Protein AF-K0NK06-F1 (afdb_monomer_lite)

Secondary structure (DSSP, 8-state):
-----PPEEEEEESSHHHHHHT--EEEEEEE-SSTTPPPPPEESS---S--TT--EEEEEESTTS-TT-EEEE--------TT-GGG--HHHHHHHHHHHHHHHHSEEEEEEEEESS--TT--TT-EEEEEETTTTEEEEEEEEEEEEEEETTEEEEEEEEEEEE-----

Structure (mmCIF, N/CA/C/O backbone):
data_AF-K0NK06-F1
#
_entry.id   AF-K0NK06-F1
#
loop_
_atom_site.group_PDB
_atom_site.id
_atom_site.type_symbol
_atom_site.label_atom_id
_atom_site.label_alt_id
_atom_site.label_comp_id
_atom_site.label_asym_id
_atom_site.label_entity_id
_atom_site.label_seq_id
_atom_site.pdbx_PDB_ins_code
_atom_site.Cartn_x
_atom_site.Cartn_y
_atom_site.Cartn_z
_atom_site.occupancy
_atom_site.B_iso_or_equiv
_atom_site.auth_seq_id
_atom_site.auth_comp_id
_atom_site.auth_asym_id
_atom_site.auth_atom_id
_atom_site.pdbx_PDB_model_num
ATOM 1 N N . MET A 1 1 ? -20.241 -22.917 29.436 1.00 45.72 1 MET A N 1
ATOM 2 C CA . MET A 1 1 ? -19.675 -21.595 29.766 1.00 45.72 1 MET A CA 1
ATOM 3 C C . MET A 1 1 ? -19.717 -20.808 28.474 1.00 45.72 1 MET A C 1
ATOM 5 O O . MET A 1 1 ? -19.130 -21.275 27.510 1.00 45.72 1 MET A O 1
ATOM 9 N N . ALA A 1 2 ? -20.546 -19.766 28.404 1.00 42.03 2 ALA A N 1
ATOM 10 C CA . ALA A 1 2 ? -20.609 -18.906 27.228 1.00 42.03 2 ALA A CA 1
ATOM 11 C C . ALA A 1 2 ? -19.392 -17.984 27.285 1.00 42.03 2 ALA A C 1
ATOM 13 O O . ALA A 1 2 ? -19.197 -17.313 28.297 1.00 42.03 2 ALA A O 1
ATOM 14 N N . ASP A 1 3 ? -18.553 -18.044 26.258 1.00 47.66 3 ASP A N 1
ATOM 15 C CA . ASP A 1 3 ? -17.490 -17.073 26.052 1.00 47.66 3 ASP A CA 1
ATOM 16 C C . ASP A 1 3 ? -18.154 -15.705 25.864 1.00 47.66 3 ASP A C 1
ATOM 18 O O . ASP A 1 3 ? -18.978 -15.529 24.967 1.00 47.66 3 ASP A O 1
ATOM 22 N N . SER A 1 4 ? -17.903 -14.794 26.799 1.00 46.59 4 SER A N 1
ATOM 23 C CA . SER A 1 4 ? -18.439 -13.435 26.790 1.00 46.59 4 SER A CA 1
ATOM 24 C C . SER A 1 4 ? -17.415 -12.434 26.265 1.00 46.59 4 SER A C 1
ATOM 26 O O . SER A 1 4 ? -17.560 -11.248 26.553 1.00 46.59 4 SER A O 1
ATOM 28 N N . GLY A 1 5 ? -16.366 -12.891 25.567 1.00 54.84 5 GLY A N 1
ATOM 29 C CA . GLY A 1 5 ? -15.418 -12.004 24.905 1.00 54.84 5 GLY A CA 1
ATOM 30 C C . GLY A 1 5 ? -16.171 -11.068 23.969 1.00 54.84 5 GLY A C 1
ATOM 31 O O . GLY A 1 5 ? -16.813 -11.516 23.020 1.00 54.84 5 GLY A O 1
ATOM 32 N N . SER A 1 6 ? -16.163 -9.775 24.286 1.00 60.47 6 SER A N 1
ATOM 33 C CA . SER A 1 6 ? -16.878 -8.783 23.492 1.00 60.47 6 SER A CA 1
ATOM 34 C C . SER A 1 6 ? -16.251 -8.648 22.099 1.00 60.47 6 SER A C 1
ATOM 36 O O . SER A 1 6 ? -15.028 -8.671 21.943 1.00 60.47 6 SER A O 1
ATOM 38 N N . ASP A 1 7 ? -17.109 -8.554 21.078 1.00 72.00 7 ASP A N 1
ATOM 39 C CA . ASP A 1 7 ? -16.699 -8.456 19.676 1.00 72.00 7 ASP A CA 1
ATOM 40 C C . ASP A 1 7 ? -15.735 -7.278 19.459 1.00 72.00 7 ASP A C 1
ATOM 42 O O . ASP A 1 7 ? -15.914 -6.188 20.015 1.00 72.00 7 ASP A O 1
ATOM 46 N N . ILE A 1 8 ? -14.727 -7.473 18.605 1.00 79.75 8 ILE A N 1
ATOM 47 C CA . ILE A 1 8 ? -13.881 -6.368 18.150 1.00 79.75 8 ILE A CA 1
ATOM 48 C C . ILE A 1 8 ? -14.726 -5.518 17.212 1.00 79.75 8 ILE A C 1
ATOM 50 O O . ILE A 1 8 ? -15.290 -6.024 16.242 1.00 79.75 8 ILE A O 1
ATOM 54 N N . SER A 1 9 ? -14.780 -4.219 17.476 1.00 84.62 9 SER A N 1
ATOM 55 C CA . SER A 1 9 ? -15.410 -3.237 16.600 1.00 84.62 9 SER A CA 1
ATOM 56 C C . SER A 1 9 ? -14.344 -2.416 15.890 1.00 84.62 9 SER A C 1
ATOM 58 O O . SER A 1 9 ? -13.318 -2.053 16.463 1.00 84.62 9 SER A O 1
ATOM 60 N N . VAL A 1 10 ? -14.572 -2.132 14.617 1.00 85.25 10 VAL A N 1
ATOM 61 C CA . VAL A 1 10 ? -13.688 -1.314 13.793 1.00 85.25 10 VAL A CA 1
ATOM 62 C C . VAL A 1 10 ? -14.522 -0.206 13.184 1.00 85.25 10 VAL A C 1
ATOM 64 O O . VAL A 1 10 ? -15.566 -0.471 12.588 1.00 85.25 10 VAL A O 1
ATOM 67 N N . THR A 1 11 ? -14.065 1.032 13.333 1.00 86.81 11 THR A N 1
ATOM 68 C CA . THR A 1 11 ? -14.725 2.217 12.777 1.00 86.81 11 THR A CA 1
ATOM 69 C C . THR A 1 11 ? -13.724 3.038 11.979 1.00 86.81 11 THR A C 1
ATOM 71 O O . THR A 1 11 ? -12.585 3.232 12.401 1.00 86.81 11 THR A O 1
ATOM 74 N N . VAL A 1 12 ? -14.146 3.519 10.815 1.00 86.88 12 VAL A N 1
ATOM 75 C CA . VAL A 1 12 ? -13.391 4.460 9.987 1.00 86.88 12 VAL A CA 1
ATOM 76 C C . VAL A 1 12 ? -13.969 5.852 10.187 1.00 86.88 12 VAL A C 1
ATOM 78 O O . VAL A 1 12 ? -15.185 6.039 10.148 1.00 86.88 12 VAL A O 1
ATOM 81 N N . HIS A 1 13 ? -13.080 6.816 10.378 1.00 86.94 13 HIS A N 1
ATOM 82 C CA . HIS A 1 13 ? -13.353 8.226 10.607 1.00 86.94 13 HIS A CA 1
ATOM 83 C C . HIS A 1 13 ? -12.736 9.072 9.490 1.00 86.94 13 HIS A C 1
ATOM 85 O O . HIS A 1 13 ? -11.791 8.652 8.819 1.00 86.94 13 HIS A O 1
ATOM 91 N N . ASP A 1 14 ? -13.265 10.274 9.305 1.00 83.44 14 ASP A N 1
ATOM 92 C CA . ASP A 1 14 ? -12.831 11.248 8.296 1.00 83.44 14 ASP A CA 1
ATOM 93 C C . ASP A 1 14 ? -11.560 12.035 8.675 1.00 83.44 14 ASP A C 1
ATOM 95 O O . ASP A 1 14 ? -10.982 12.716 7.830 1.00 83.44 14 ASP A O 1
ATOM 99 N N . SER A 1 15 ? -11.137 11.964 9.940 1.00 83.44 15 SER A N 1
ATOM 100 C CA . SER A 1 15 ? -9.987 12.687 10.485 1.00 83.44 15 SER A CA 1
ATOM 101 C C . SER A 1 15 ? -9.468 12.043 11.775 1.00 83.44 15 SER A C 1
ATOM 103 O O . SER A 1 15 ? -10.178 11.296 12.453 1.00 83.44 15 SER A O 1
ATOM 105 N N . GLU A 1 16 ? -8.231 12.372 12.158 1.00 82.69 16 GLU A N 1
ATOM 106 C CA . GLU A 1 16 ? -7.623 11.868 13.395 1.00 82.69 16 GLU A CA 1
ATOM 107 C C . GLU A 1 16 ? -8.401 12.337 14.630 1.00 82.69 16 GLU A C 1
ATOM 109 O O . GLU A 1 16 ? -8.678 11.558 15.540 1.00 82.69 16 GLU A O 1
ATOM 114 N N . SER A 1 17 ? -8.817 13.606 14.643 1.00 87.12 17 SER A N 1
ATOM 115 C CA . SER A 1 17 ? -9.585 14.182 15.750 1.00 87.12 17 SER A CA 1
ATOM 116 C C . SER A 1 17 ? -10.957 13.513 15.905 1.00 87.12 17 SER A C 1
ATOM 118 O O . SER A 1 17 ? -11.402 13.248 17.027 1.00 87.12 17 SER A O 1
ATOM 120 N N . ALA A 1 18 ? -11.609 13.167 14.791 1.00 86.75 18 ALA A N 1
ATOM 121 C CA . ALA A 1 18 ? -12.851 12.400 14.793 1.00 86.75 18 ALA A CA 1
ATOM 122 C C . ALA A 1 18 ? -12.640 10.983 15.356 1.00 86.75 18 ALA A C 1
ATOM 124 O O . ALA A 1 18 ? -13.415 10.541 16.206 1.00 86.75 18 ALA A O 1
ATOM 125 N N . ALA A 1 19 ? -11.543 10.312 14.991 1.00 85.06 19 ALA A N 1
ATOM 126 C CA . ALA A 1 19 ? -11.179 9.013 15.559 1.00 85.06 19 ALA A CA 1
ATOM 127 C C . ALA A 1 19 ? -10.880 9.086 17.070 1.00 85.06 19 ALA A C 1
ATOM 129 O O . ALA A 1 19 ? -11.387 8.274 17.853 1.00 85.06 19 ALA A O 1
ATOM 130 N N . GLN A 1 20 ? -10.118 10.087 17.516 1.00 86.69 20 GLN A N 1
ATOM 131 C CA . GLN A 1 20 ? -9.813 10.293 18.938 1.00 86.69 20 GLN A CA 1
ATOM 132 C C . GLN A 1 20 ? -11.087 10.537 19.758 1.00 86.69 20 GLN A C 1
ATOM 134 O O . GLN A 1 20 ? -11.260 9.939 20.819 1.00 86.69 20 GLN A O 1
ATOM 139 N N . SER A 1 21 ? -12.003 11.359 19.241 1.00 88.38 21 SER A N 1
ATOM 140 C CA . SER A 1 21 ? -13.268 11.702 19.908 1.00 88.38 21 SER A CA 1
ATOM 141 C C . SER A 1 21 ? -14.386 10.666 19.732 1.00 88.38 21 SER A C 1
ATOM 143 O O . SER A 1 21 ? -15.403 10.761 20.415 1.00 88.38 21 SER A O 1
ATOM 145 N N . GLY A 1 22 ? -14.224 9.685 18.838 1.00 84.19 22 GLY A N 1
ATOM 146 C CA . GLY A 1 22 ? -15.267 8.704 18.519 1.00 84.19 22 GLY A CA 1
ATOM 147 C C . GLY A 1 22 ? -16.467 9.302 17.774 1.00 84.19 22 GLY A C 1
ATOM 148 O O . GLY A 1 22 ? -17.578 8.791 17.885 1.00 84.19 22 GLY A O 1
ATOM 149 N N . THR A 1 23 ? -16.266 10.392 17.033 1.00 86.00 23 THR A N 1
ATOM 150 C CA . THR A 1 23 ? -17.312 11.073 16.251 1.00 86.00 23 THR A CA 1
ATOM 151 C C . THR A 1 23 ? -17.038 10.942 14.750 1.00 86.00 23 THR A C 1
ATOM 153 O O . THR A 1 23 ? -15.986 10.448 14.362 1.00 86.00 23 THR A O 1
ATOM 156 N N . GLY A 1 24 ? -17.988 11.304 13.878 1.00 78.69 24 GLY A N 1
ATOM 157 C CA . GLY A 1 24 ? -17.735 11.330 12.424 1.00 78.69 24 GLY A CA 1
ATOM 158 C C . GLY A 1 24 ? -17.418 9.965 11.791 1.00 78.69 24 GLY A C 1
ATOM 159 O O . GLY A 1 24 ? -16.641 9.887 10.844 1.00 78.69 24 GLY A O 1
ATOM 160 N N . GLY A 1 25 ? -17.974 8.875 12.331 1.00 84.62 25 GLY A N 1
ATOM 161 C CA . GLY A 1 25 ? -17.801 7.535 11.769 1.00 84.62 25 GLY A CA 1
ATOM 162 C C . GLY A 1 25 ? -18.493 7.403 10.411 1.00 84.62 25 GLY A C 1
ATOM 163 O O . GLY A 1 25 ? -19.699 7.630 10.301 1.00 84.62 25 GLY A O 1
ATOM 164 N N . ILE A 1 26 ? -17.737 7.019 9.386 1.00 82.12 26 ILE A N 1
ATOM 165 C CA . ILE A 1 26 ? -18.230 6.893 8.005 1.00 82.12 26 ILE A CA 1
ATOM 166 C C . ILE A 1 26 ? -18.507 5.444 7.601 1.00 82.12 26 ILE A C 1
ATOM 168 O O . ILE A 1 26 ? -19.338 5.192 6.728 1.00 82.12 26 ILE A O 1
ATOM 172 N N . ALA A 1 27 ? -17.835 4.491 8.246 1.00 85.69 27 ALA A N 1
ATOM 173 C CA . ALA A 1 27 ? -18.070 3.063 8.091 1.00 85.69 27 ALA A CA 1
ATOM 174 C C . ALA A 1 27 ? -17.693 2.332 9.375 1.00 85.69 27 ALA A C 1
ATOM 176 O O . ALA A 1 27 ? -16.742 2.721 10.054 1.00 85.69 27 ALA A O 1
ATOM 177 N N . SER A 1 28 ? -18.414 1.266 9.696 1.00 87.00 28 SER A N 1
ATOM 178 C CA . SER A 1 28 ? -18.092 0.421 10.842 1.00 87.00 28 SER A CA 1
ATOM 179 C C . SER A 1 28 ? -18.403 -1.043 10.571 1.00 87.00 28 SER A C 1
ATOM 181 O O . SER A 1 28 ? -19.165 -1.390 9.667 1.00 87.00 28 SER A O 1
ATOM 183 N N . GLY A 1 29 ? -17.772 -1.915 11.341 1.00 86.12 29 GLY A N 1
ATOM 184 C CA . GLY A 1 29 ? -17.997 -3.351 11.311 1.00 86.12 29 GLY A CA 1
ATOM 185 C C . GLY A 1 29 ? -17.519 -3.981 12.607 1.00 86.12 29 GLY A C 1
ATOM 186 O O . GLY A 1 29 ? -16.796 -3.358 13.387 1.00 86.12 29 GLY A O 1
ATOM 187 N N . SER A 1 30 ? -17.926 -5.218 12.841 1.00 85.25 30 SER A N 1
ATOM 188 C CA . SER A 1 30 ? -17.437 -6.010 13.960 1.00 85.25 30 SER A CA 1
ATOM 189 C C . SER A 1 30 ? -17.009 -7.391 13.493 1.00 85.25 30 SER A C 1
ATOM 191 O O . SER A 1 30 ? -17.452 -7.879 12.451 1.00 85.25 30 SER A O 1
ATOM 193 N N . ALA A 1 31 ? -16.121 -8.013 14.258 1.00 80.12 31 ALA A N 1
ATOM 194 C CA . ALA A 1 31 ? -15.778 -9.413 14.096 1.00 80.12 31 ALA A CA 1
ATOM 195 C C . ALA A 1 31 ? -15.715 -10.108 15.451 1.00 80.12 31 ALA A C 1
ATOM 197 O O . ALA A 1 31 ? -15.356 -9.509 16.468 1.00 80.12 31 ALA A O 1
ATOM 198 N N . ALA A 1 32 ? -16.026 -11.401 15.416 1.00 72.44 32 ALA A N 1
ATOM 199 C CA . ALA A 1 32 ? -15.846 -12.283 16.550 1.00 72.44 32 ALA A CA 1
ATOM 200 C C . ALA A 1 32 ? -14.359 -12.402 16.922 1.00 72.44 32 ALA A C 1
ATOM 202 O O . ALA A 1 32 ? -13.461 -12.253 16.081 1.00 72.44 32 ALA A O 1
ATOM 203 N N . TYR A 1 33 ? -14.123 -12.717 18.191 1.00 68.19 33 TYR A N 1
ATOM 204 C CA . TYR A 1 33 ? -12.798 -12.938 18.757 1.00 68.19 33 TYR A CA 1
ATOM 205 C C . TYR A 1 33 ? -12.016 -14.030 17.996 1.00 68.19 33 TYR A C 1
ATOM 207 O O . TYR A 1 33 ? -12.556 -15.094 17.691 1.00 68.19 33 TYR A O 1
ATOM 215 N N . GLY A 1 34 ? -10.733 -13.786 17.702 1.00 64.00 34 GLY A N 1
ATOM 216 C CA . GLY A 1 34 ? -9.849 -14.757 17.044 1.00 64.00 34 GLY A CA 1
ATOM 217 C C . GLY A 1 34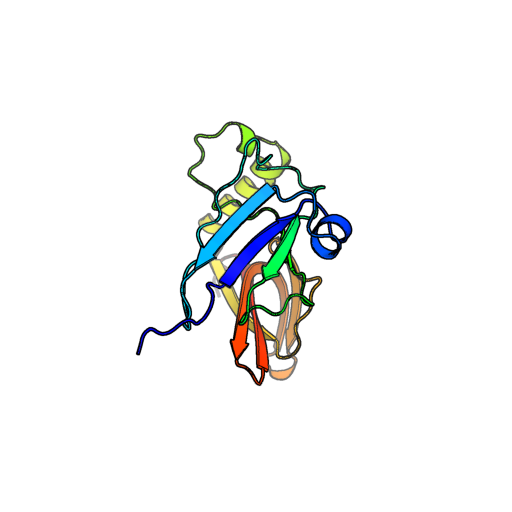 ? -8.742 -14.129 16.191 1.00 64.00 34 GLY A C 1
ATOM 218 O O . GLY A 1 34 ? -8.762 -12.938 15.886 1.00 64.00 34 GLY A O 1
ATOM 219 N N . THR A 1 35 ? -7.750 -14.933 15.799 1.00 58.00 35 THR A N 1
ATOM 220 C CA . THR A 1 35 ? -6.693 -14.526 14.860 1.00 58.00 35 THR A CA 1
ATOM 221 C C . THR A 1 35 ? -7.138 -14.777 13.416 1.00 58.00 35 THR A C 1
ATOM 223 O O . THR A 1 35 ? -7.650 -15.844 13.091 1.00 58.00 35 THR A O 1
ATOM 226 N N . GLY A 1 36 ? -6.938 -13.796 12.529 1.00 61.09 36 GLY A N 1
ATOM 227 C CA . GLY A 1 36 ? -7.282 -13.922 11.104 1.00 61.09 36 GLY A CA 1
ATOM 228 C C . GLY A 1 36 ? -8.746 -13.634 10.746 1.00 61.09 36 GLY A C 1
ATOM 229 O O . GLY A 1 36 ? -9.159 -13.929 9.626 1.00 61.09 36 GLY A O 1
ATOM 230 N N . SER A 1 37 ? -9.531 -13.052 11.656 1.00 65.00 37 SER A N 1
ATOM 231 C CA . SER A 1 37 ? -10.913 -12.649 11.378 1.00 65.00 37 SER A CA 1
ATOM 232 C C . SER A 1 37 ? -10.970 -11.478 10.390 1.00 65.00 37 SER A C 1
ATOM 234 O O . SER A 1 37 ? -10.385 -10.420 10.623 1.00 65.00 37 SER A O 1
ATOM 236 N N . THR A 1 38 ? -11.704 -11.644 9.289 1.00 72.50 38 THR A N 1
ATOM 237 C CA . THR A 1 38 ? -12.005 -10.556 8.347 1.00 72.50 38 THR A CA 1
A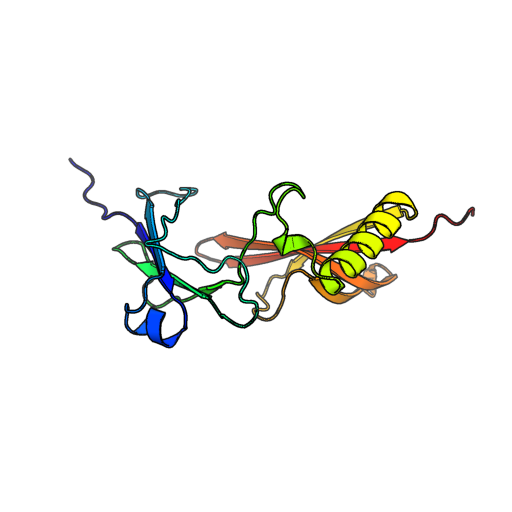TOM 238 C C . THR A 1 38 ? -13.127 -9.680 8.900 1.00 72.50 38 THR A C 1
ATOM 240 O O . THR A 1 38 ? -14.194 -10.187 9.241 1.00 72.50 38 THR A O 1
ATOM 243 N N . VAL A 1 39 ? -12.911 -8.363 8.945 1.00 70.25 39 VAL A N 1
ATOM 244 C CA . VAL A 1 39 ? -13.945 -7.379 9.300 1.00 70.25 39 VAL A CA 1
ATOM 245 C C . VAL A 1 39 ? -14.471 -6.736 8.021 1.00 70.25 39 VAL A C 1
ATOM 247 O O . VAL A 1 39 ? -13.707 -6.123 7.277 1.00 70.25 39 VAL A O 1
ATOM 250 N N . ILE A 1 40 ? -15.775 -6.855 7.770 1.00 78.75 40 ILE A N 1
ATOM 251 C CA . ILE A 1 40 ? -16.442 -6.169 6.657 1.00 78.75 40 ILE A CA 1
ATOM 252 C C . ILE A 1 40 ? -17.039 -4.868 7.189 1.00 78.75 40 ILE A C 1
ATOM 254 O O . ILE A 1 40 ? -17.907 -4.886 8.061 1.00 78.75 40 ILE A O 1
ATOM 258 N N . LEU A 1 41 ? -16.572 -3.738 6.662 1.00 78.25 41 LEU A N 1
ATOM 259 C CA . LEU A 1 41 ? -17.045 -2.416 7.058 1.00 78.25 41 LEU A CA 1
ATOM 260 C C . LEU A 1 41 ? -18.234 -1.995 6.193 1.00 78.25 41 LEU A C 1
ATOM 262 O O . LEU A 1 41 ? -18.151 -1.991 4.966 1.00 78.25 41 LEU A O 1
ATOM 266 N N . SER A 1 42 ? -19.334 -1.610 6.836 1.00 80.06 42 SER A N 1
ATOM 267 C CA . SER A 1 42 ? -20.532 -1.092 6.176 1.00 80.06 42 SER A CA 1
ATOM 268 C C . SER A 1 42 ? -20.624 0.419 6.380 1.00 80.06 42 SER A C 1
ATOM 270 O O . SER A 1 42 ? -20.640 0.903 7.511 1.00 80.06 42 SER A O 1
ATOM 272 N N . GLY A 1 43 ? -20.648 1.174 5.280 1.00 78.31 43 GLY A N 1
ATOM 273 C CA . GLY A 1 43 ? -20.787 2.633 5.299 1.00 78.31 43 GLY A CA 1
ATOM 274 C C . GLY A 1 43 ? -22.238 3.089 5.467 1.00 78.31 43 GLY A C 1
ATOM 275 O O . GLY A 1 43 ? -23.152 2.422 4.984 1.00 78.31 43 GLY A O 1
ATOM 276 N N . SER A 1 44 ? -22.463 4.231 6.124 1.00 62.19 44 SER A N 1
ATOM 277 C CA . SER A 1 44 ? -23.820 4.714 6.443 1.00 62.19 44 SER A CA 1
ATOM 278 C C . SER A 1 44 ? -24.470 5.584 5.361 1.00 62.19 44 SER A C 1
ATOM 280 O O . SER A 1 44 ? -25.692 5.673 5.329 1.00 62.19 44 SER A O 1
ATOM 282 N N . SER A 1 45 ? -23.712 6.205 4.457 1.00 51.78 45 SER A N 1
ATOM 283 C CA . SER A 1 45 ? -24.120 6.720 3.131 1.00 51.78 45 SER A CA 1
ATOM 284 C C . SER A 1 45 ? -23.062 7.712 2.636 1.00 51.78 45 SER A C 1
ATOM 286 O O . SER A 1 45 ? -22.458 8.440 3.415 1.00 51.78 45 SER A O 1
ATOM 288 N N . SER A 1 46 ? -22.808 7.708 1.324 1.00 50.91 46 SER A N 1
ATOM 289 C CA . SER A 1 46 ? -21.780 8.508 0.636 1.00 50.91 46 SER A CA 1
ATOM 290 C C . SER A 1 46 ? -20.358 8.371 1.196 1.00 50.91 46 SER A C 1
ATOM 292 O O . SER A 1 46 ? -19.737 9.338 1.625 1.00 50.91 46 SER A O 1
ATOM 294 N N . PHE A 1 47 ? -19.789 7.166 1.105 1.00 48.84 47 PHE A N 1
ATOM 295 C CA . PHE A 1 47 ? -18.334 7.069 1.023 1.00 48.84 47 PHE A CA 1
ATOM 296 C C . PHE A 1 47 ? -17.924 7.738 -0.294 1.00 48.84 47 PHE A C 1
ATOM 298 O O . PHE A 1 47 ? -18.247 7.245 -1.378 1.00 48.84 47 PHE A O 1
ATOM 305 N N . THR A 1 48 ? -17.288 8.909 -0.225 1.00 52.44 48 THR A N 1
ATOM 306 C CA . THR A 1 48 ? -16.707 9.516 -1.426 1.00 52.44 48 THR A CA 1
ATOM 307 C C . THR A 1 48 ? -15.479 8.681 -1.759 1.00 52.44 48 THR A C 1
ATOM 309 O O . THR A 1 48 ? -14.402 8.926 -1.227 1.00 52.44 48 THR A O 1
ATOM 312 N N . PHE A 1 49 ? -15.665 7.658 -2.600 1.00 42.66 49 PHE A N 1
ATOM 313 C CA . PHE A 1 49 ? -14.650 6.650 -2.943 1.00 42.66 49 PHE A CA 1
ATOM 314 C C . PHE A 1 49 ? -13.315 7.240 -3.404 1.00 42.66 49 PHE A C 1
ATOM 316 O O . PHE A 1 49 ? -12.294 6.562 -3.354 1.00 42.66 49 PHE A O 1
ATOM 323 N N . PHE A 1 50 ? -13.315 8.500 -3.842 1.00 46.38 50 PHE A N 1
ATOM 324 C CA . PHE A 1 50 ? -12.112 9.203 -4.236 1.00 46.38 50 PHE A CA 1
ATOM 325 C C . PHE A 1 50 ? -12.165 10.665 -3.798 1.00 46.38 50 PHE A C 1
ATOM 327 O O . PHE A 1 50 ? -12.557 11.557 -4.547 1.00 46.38 50 PHE A O 1
ATOM 334 N N . ASN A 1 51 ? -11.746 10.916 -2.563 1.00 52.38 51 ASN A N 1
ATOM 335 C CA . ASN A 1 51 ? -11.255 12.226 -2.176 1.00 52.38 51 ASN A CA 1
ATOM 336 C C . ASN A 1 51 ? -9.818 12.051 -1.679 1.00 52.38 51 ASN A C 1
ATOM 338 O O . ASN A 1 51 ? -9.585 11.688 -0.532 1.00 52.38 51 ASN A O 1
ATOM 342 N N . ALA A 1 52 ? -8.855 12.259 -2.580 1.00 49.94 52 ALA A N 1
ATOM 343 C CA . ALA A 1 52 ? -7.433 12.071 -2.295 1.00 49.94 52 ALA A CA 1
ATOM 344 C C . ALA A 1 52 ? -6.892 13.030 -1.216 1.00 49.94 52 ALA A C 1
ATOM 346 O O . ALA A 1 52 ? -5.770 12.839 -0.758 1.00 49.94 52 ALA A O 1
ATOM 347 N N . SER A 1 53 ? -7.665 14.051 -0.820 1.00 57.41 53 SER A N 1
ATOM 348 C CA . SER A 1 53 ? -7.332 14.936 0.298 1.00 57.41 53 SER A CA 1
ATOM 349 C C . SER A 1 53 ? -7.998 14.544 1.621 1.00 57.41 53 SER A C 1
ATOM 351 O O . SER A 1 53 ? -7.810 15.261 2.599 1.00 57.41 53 SER A O 1
ATOM 353 N N . LEU A 1 54 ? -8.803 13.473 1.669 1.00 59.09 54 LEU A N 1
ATOM 354 C CA . LEU A 1 54 ? -9.352 12.956 2.927 1.00 59.09 54 LEU A CA 1
ATOM 355 C C . LEU A 1 54 ? -8.414 11.899 3.509 1.00 59.09 54 LEU A C 1
ATOM 357 O O . LEU A 1 54 ? -8.275 10.797 2.973 1.00 59.09 54 LEU A O 1
ATOM 361 N N . ASP A 1 55 ? -7.802 12.250 4.635 1.00 69.56 55 ASP A N 1
ATOM 362 C CA . ASP A 1 55 ? -7.045 11.331 5.470 1.00 69.56 55 ASP A CA 1
ATOM 363 C C . ASP A 1 55 ? -8.019 10.541 6.346 1.00 69.56 55 ASP A C 1
ATOM 365 O O . ASP A 1 55 ? -8.465 11.005 7.396 1.00 69.56 55 ASP A O 1
ATOM 369 N N . HIS A 1 56 ? -8.374 9.335 5.910 1.00 79.88 56 HIS A N 1
ATOM 370 C CA . HIS A 1 56 ? -9.235 8.465 6.699 1.00 79.88 56 HIS A CA 1
ATOM 371 C C . HIS A 1 56 ? -8.450 7.850 7.861 1.00 79.88 56 HIS A C 1
ATOM 373 O O . HIS A 1 56 ? -7.252 7.585 7.756 1.00 79.88 56 HIS A O 1
ATOM 379 N N . HIS A 1 57 ? -9.131 7.608 8.975 1.00 82.00 57 HIS A N 1
ATOM 380 C CA . HIS A 1 57 ? -8.525 7.088 10.196 1.00 82.00 57 HIS A CA 1
ATOM 381 C C . HIS A 1 57 ? -9.327 5.901 10.716 1.00 82.00 57 HIS A C 1
ATOM 383 O O . HIS A 1 57 ? -10.513 6.021 11.007 1.00 82.00 57 HIS A O 1
ATOM 389 N N . LEU A 1 58 ? -8.689 4.743 10.829 1.00 83.94 58 LEU A N 1
ATOM 390 C CA . LEU A 1 58 ? -9.281 3.519 11.345 1.00 83.94 58 LEU A CA 1
ATOM 391 C C . LEU A 1 58 ? -8.974 3.391 12.836 1.00 83.94 58 LEU A C 1
ATOM 393 O O . LEU A 1 58 ? -7.815 3.450 13.252 1.00 83.94 58 LEU A O 1
ATOM 397 N N . LYS A 1 59 ? -10.022 3.193 13.630 1.00 85.38 59 LYS A N 1
ATOM 398 C CA . LYS A 1 59 ? -9.951 2.934 15.066 1.00 85.38 59 LYS A CA 1
ATOM 399 C C . LYS A 1 59 ? -10.539 1.564 15.365 1.00 85.38 59 LYS A C 1
ATOM 401 O O . LYS A 1 59 ? -11.611 1.218 14.867 1.00 85.38 59 LYS A O 1
ATOM 406 N N . VAL A 1 60 ? -9.828 0.799 16.186 1.00 85.69 60 VAL A N 1
ATOM 407 C CA . VAL A 1 60 ? -10.282 -0.494 16.703 1.00 85.69 60 VAL A CA 1
ATOM 408 C C . VAL A 1 60 ? -10.728 -0.295 18.150 1.00 85.69 60 VAL A C 1
ATOM 410 O O . VAL A 1 60 ? -10.080 0.424 18.907 1.00 85.69 60 VAL A O 1
ATOM 413 N N . SER A 1 61 ? -11.858 -0.873 18.538 1.00 82.81 61 SER A N 1
ATOM 414 C CA . SER A 1 61 ? -12.449 -0.727 19.873 1.00 82.81 61 SER A CA 1
ATOM 415 C C . SER A 1 61 ? -13.080 -2.035 20.347 1.00 82.81 61 SER A C 1
ATOM 417 O O . SER A 1 61 ? -13.305 -2.945 19.545 1.00 82.81 61 SER A O 1
ATOM 419 N N . GLY A 1 62 ? -13.367 -2.134 21.644 1.00 78.62 62 GLY A N 1
ATOM 420 C CA . GLY A 1 62 ? -13.791 -3.378 22.298 1.00 78.62 62 GLY A CA 1
ATOM 421 C C . GLY A 1 62 ? -12.689 -3.976 23.173 1.00 78.62 62 GLY A C 1
ATOM 422 O O . GLY A 1 62 ? -11.553 -3.514 23.166 1.00 78.62 62 GLY A O 1
ATOM 423 N N . GLU A 1 63 ? -13.008 -5.019 23.933 1.00 71.81 63 GLU A N 1
ATOM 424 C CA . GLU A 1 63 ? -12.157 -5.528 25.027 1.00 71.81 63 GLU A CA 1
ATOM 425 C C . GLU A 1 63 ? -10.823 -6.129 24.566 1.00 71.81 63 GLU A C 1
ATOM 427 O O . GLU A 1 63 ? -9.877 -6.225 25.342 1.00 71.81 63 GLU A O 1
ATOM 432 N N . SER A 1 64 ? -10.732 -6.498 23.287 1.00 68.19 64 SER A N 1
ATOM 433 C CA . SER A 1 64 ? -9.491 -6.956 22.638 1.00 68.19 64 SER A CA 1
ATOM 434 C C . SER A 1 64 ? -8.919 -5.953 21.638 1.00 68.19 64 SER A C 1
ATOM 436 O O . SER A 1 64 ? -7.889 -6.215 21.017 1.00 68.19 64 SER A O 1
ATOM 438 N N . GLY A 1 65 ? -9.599 -4.822 21.452 1.00 67.50 65 GLY A N 1
ATOM 439 C CA . GLY A 1 65 ? -9.129 -3.709 20.645 1.00 67.50 65 GLY A CA 1
ATOM 440 C C . GLY A 1 65 ? -8.233 -2.790 21.467 1.00 67.50 65 GLY A C 1
ATOM 441 O O . GLY A 1 65 ? -8.476 -2.544 22.644 1.00 67.50 65 GLY A O 1
ATOM 442 N N . ASP A 1 66 ? -7.195 -2.250 20.838 1.00 74.44 66 ASP A N 1
ATOM 443 C CA . ASP A 1 66 ? -6.398 -1.186 21.440 1.00 74.44 66 ASP A CA 1
ATOM 444 C C . ASP A 1 66 ? -6.970 0.169 21.013 1.00 74.44 66 ASP A C 1
ATOM 446 O O . ASP A 1 66 ? -6.634 0.693 19.950 1.00 74.44 66 ASP A O 1
ATOM 450 N N . GLU A 1 67 ? -7.843 0.736 21.847 1.00 74.62 67 GLU A N 1
ATOM 451 C CA . GLU A 1 67 ? -8.514 2.016 21.577 1.00 74.62 67 GLU A CA 1
ATOM 452 C C . GLU A 1 67 ? -7.558 3.214 21.510 1.00 74.62 67 GLU A C 1
ATOM 454 O O . GLU A 1 67 ? -7.951 4.289 21.047 1.00 74.62 67 GLU A O 1
ATOM 459 N N . THR A 1 68 ? -6.309 3.041 21.952 1.00 75.12 68 THR A N 1
ATOM 460 C CA . THR A 1 68 ? -5.274 4.077 21.870 1.00 75.12 68 THR A CA 1
ATOM 461 C C . THR A 1 68 ? -4.606 4.131 20.497 1.00 75.12 68 THR A C 1
ATOM 463 O O . THR A 1 68 ? -3.937 5.116 20.180 1.00 75.12 68 THR A O 1
ATOM 466 N N . LYS A 1 69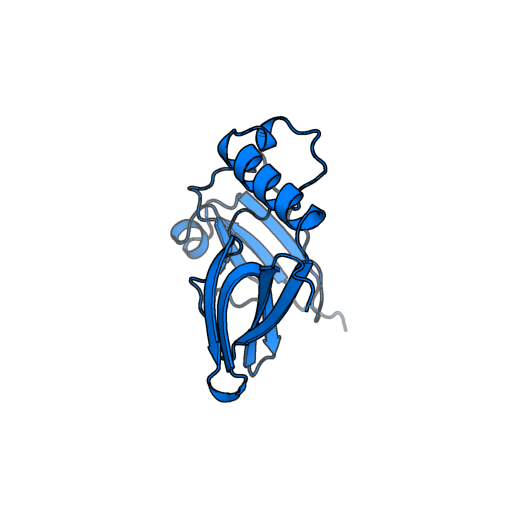 ? -4.799 3.103 19.659 1.00 73.62 69 LYS A N 1
ATOM 467 C CA . LYS A 1 69 ? -4.212 3.024 18.321 1.00 73.62 69 LYS A CA 1
ATOM 468 C C . LYS A 1 69 ? -5.189 3.511 17.259 1.00 73.62 69 LYS A C 1
ATOM 470 O O . LYS A 1 69 ? -6.286 2.981 17.093 1.00 73.62 69 LYS A O 1
ATOM 475 N N . ILE A 1 70 ? -4.736 4.498 16.494 1.00 77.12 70 ILE A N 1
ATOM 476 C CA . ILE A 1 70 ? -5.432 5.032 15.327 1.00 77.12 70 ILE A CA 1
ATOM 477 C C . ILE A 1 70 ? -4.513 4.847 14.123 1.00 77.12 70 ILE A C 1
ATOM 479 O O . ILE A 1 70 ? -3.342 5.225 14.161 1.00 77.12 70 ILE A O 1
ATOM 483 N N . PHE A 1 71 ? -5.044 4.255 13.059 1.00 75.81 71 PHE A N 1
ATOM 484 C CA . PHE A 1 71 ? -4.305 3.995 11.830 1.00 75.81 71 PHE A CA 1
ATOM 485 C C . PHE A 1 71 ? -4.784 4.937 10.737 1.00 75.81 71 PHE A C 1
ATOM 487 O O . PHE A 1 71 ? -5.961 4.925 10.384 1.00 75.81 71 PHE A O 1
ATOM 494 N N . GLN A 1 72 ? -3.881 5.726 10.164 1.00 74.31 72 GLN A N 1
ATOM 495 C CA . GLN A 1 72 ? -4.194 6.467 8.948 1.00 74.31 72 GLN A CA 1
ATOM 496 C C . GLN A 1 72 ? -4.329 5.472 7.790 1.00 74.31 72 GLN A C 1
ATOM 498 O O . GLN A 1 72 ? -3.409 4.703 7.506 1.00 74.31 72 GLN A O 1
ATOM 503 N N . VAL A 1 73 ? -5.476 5.487 7.121 1.00 69.38 73 VAL A N 1
ATOM 504 C CA . VAL A 1 73 ? -5.763 4.660 5.949 1.00 69.38 73 VAL A CA 1
ATOM 505 C C . VAL A 1 73 ? -5.968 5.567 4.741 1.00 69.38 73 VAL A C 1
ATOM 507 O O . VAL A 1 73 ? -6.726 6.533 4.769 1.00 69.38 73 VAL A O 1
ATOM 510 N N . SER A 1 74 ? -5.261 5.278 3.652 1.00 62.31 74 SER A N 1
ATOM 511 C CA . SER A 1 74 ? -5.588 5.889 2.361 1.00 62.31 74 SER A CA 1
ATOM 512 C C . SER A 1 74 ? -6.841 5.213 1.799 1.00 62.31 74 SER A C 1
ATOM 514 O O . SER A 1 74 ? -7.078 4.051 2.134 1.00 62.31 74 SER A O 1
ATOM 516 N N . PRO A 1 75 ? -7.645 5.886 0.955 1.00 58.22 75 PRO A N 1
ATOM 517 C CA . PRO A 1 75 ? -8.742 5.224 0.262 1.00 58.22 75 PRO A CA 1
ATOM 518 C C . PRO A 1 75 ? -8.199 4.019 -0.516 1.00 58.22 75 PRO A C 1
ATOM 520 O O . PRO A 1 75 ? -7.535 4.158 -1.542 1.00 58.22 75 PRO A O 1
ATOM 523 N N . SER A 1 76 ? -8.454 2.826 0.012 1.00 48.28 76 SER A N 1
ATOM 524 C CA . SER A 1 76 ? -8.193 1.561 -0.652 1.00 48.28 76 SER A CA 1
ATOM 525 C C . SER A 1 76 ? -9.326 1.345 -1.644 1.00 48.28 76 SER A C 1
ATOM 527 O O . SER A 1 76 ? -10.403 0.869 -1.287 1.00 48.28 76 SER A O 1
ATOM 529 N N . ALA A 1 77 ? -9.114 1.757 -2.891 1.00 45.03 77 ALA A N 1
ATOM 530 C CA . ALA A 1 77 ? -9.922 1.228 -3.970 1.00 45.03 77 ALA A CA 1
ATOM 531 C C . ALA A 1 77 ? -9.410 -0.190 -4.248 1.00 45.03 77 ALA A C 1
ATOM 533 O O . ALA A 1 77 ? -8.363 -0.345 -4.876 1.00 45.03 77 ALA A O 1
ATOM 534 N N . ASP A 1 78 ? -10.146 -1.212 -3.804 1.00 41.19 78 ASP A N 1
ATOM 535 C CA . ASP A 1 78 ? -10.185 -2.471 -4.552 1.00 41.19 78 ASP A CA 1
ATOM 536 C C . ASP A 1 78 ? -10.694 -2.079 -5.933 1.00 41.19 78 ASP A C 1
ATOM 538 O O . ASP A 1 78 ? -11.893 -1.884 -6.093 1.00 41.19 78 ASP A O 1
ATOM 542 N N . LEU A 1 79 ? -9.790 -1.796 -6.875 1.00 39.81 79 LEU A N 1
ATOM 543 C CA . LEU A 1 79 ? -10.144 -1.282 -8.195 1.00 39.81 79 LEU A CA 1
ATOM 544 C C . LEU A 1 79 ? -10.992 -2.344 -8.904 1.00 39.81 79 LEU A C 1
ATOM 546 O O . LEU A 1 79 ? -10.421 -3.319 -9.403 1.00 39.81 79 LEU A O 1
ATOM 550 N N . PRO A 1 80 ? -12.326 -2.187 -9.005 1.00 36.06 80 PRO A N 1
ATOM 551 C CA . PRO A 1 80 ? -13.090 -3.023 -9.898 1.00 36.06 80 PRO A CA 1
ATOM 552 C C . PRO A 1 80 ? -12.765 -2.560 -11.320 1.00 36.06 80 PRO A C 1
ATOM 554 O O . PRO A 1 80 ? -12.326 -1.431 -11.561 1.00 36.06 80 PRO A O 1
ATOM 557 N N . GLU A 1 81 ? -12.975 -3.466 -12.260 1.00 40.16 81 GLU A N 1
ATOM 558 C CA . GLU A 1 81 ? -12.776 -3.293 -13.693 1.00 40.16 81 GLU A CA 1
ATOM 559 C C . GLU A 1 81 ? -13.259 -1.927 -14.240 1.00 40.16 81 GLU A C 1
ATOM 561 O O . GLU A 1 81 ? -14.186 -1.308 -13.716 1.00 40.16 81 GLU A O 1
ATOM 566 N N . ILE A 1 82 ? -12.611 -1.477 -15.324 1.00 46.12 82 ILE A N 1
ATOM 567 C CA . ILE A 1 82 ? -12.626 -0.143 -15.974 1.00 46.12 82 ILE A CA 1
ATOM 568 C C . ILE A 1 82 ? -13.995 0.247 -16.582 1.00 46.12 82 ILE A C 1
ATOM 570 O O . ILE A 1 82 ? -14.071 0.868 -17.639 1.00 46.12 82 ILE A O 1
ATOM 574 N N . SER A 1 83 ? -15.116 -0.115 -15.970 1.00 49.12 83 SER A N 1
ATOM 575 C CA . SER A 1 83 ? -16.433 0.364 -16.400 1.00 49.12 83 SER A CA 1
ATOM 576 C C . SER A 1 83 ? -16.822 1.681 -15.721 1.00 49.12 83 SER A C 1
ATOM 578 O O . SER A 1 83 ? -17.725 2.368 -16.195 1.00 49.12 83 SER A O 1
ATOM 580 N N . ASN A 1 84 ? -16.133 2.078 -14.642 1.00 46.50 84 ASN A N 1
ATOM 581 C CA . ASN A 1 84 ? -16.500 3.268 -13.880 1.00 46.50 84 ASN A CA 1
ATOM 582 C C . ASN A 1 84 ? -15.808 4.541 -14.401 1.00 46.50 84 ASN A C 1
ATOM 584 O O . ASN A 1 84 ? -14.580 4.658 -14.394 1.00 46.50 84 ASN A O 1
ATOM 588 N N . SER A 1 85 ? -16.612 5.526 -14.813 1.00 49.25 85 SER A N 1
ATOM 589 C CA . SER A 1 85 ? -16.174 6.805 -15.388 1.00 49.25 85 SER A CA 1
ATOM 590 C C . SER A 1 85 ? -15.283 7.641 -14.462 1.00 49.25 85 SER A C 1
ATOM 592 O O . SER A 1 85 ? -14.594 8.541 -14.931 1.00 49.25 85 SER A O 1
ATOM 594 N N . ILE A 1 86 ? -15.243 7.339 -13.162 1.00 43.94 86 ILE A N 1
ATOM 595 C CA . ILE A 1 86 ? -14.368 8.022 -12.194 1.00 43.94 86 ILE A CA 1
ATOM 596 C C . ILE A 1 86 ? -12.877 7.705 -12.392 1.00 43.94 86 ILE A C 1
ATOM 598 O O . ILE A 1 86 ? -12.027 8.503 -12.004 1.00 43.94 86 ILE A O 1
ATOM 602 N N . TYR A 1 87 ? -12.546 6.573 -13.026 1.00 46.28 87 TYR A N 1
ATOM 603 C CA . TYR A 1 87 ? -11.165 6.192 -13.349 1.00 46.28 87 TYR A CA 1
ATOM 604 C C . TYR A 1 87 ? -10.677 6.776 -14.682 1.00 46.28 87 TYR A C 1
ATOM 606 O O . TYR A 1 87 ? -9.557 6.496 -15.104 1.00 46.28 87 TYR A O 1
ATOM 614 N N . GLN A 1 88 ? -11.491 7.612 -15.338 1.00 53.41 88 GLN A N 1
ATOM 615 C CA . GLN A 1 88 ? -11.149 8.294 -1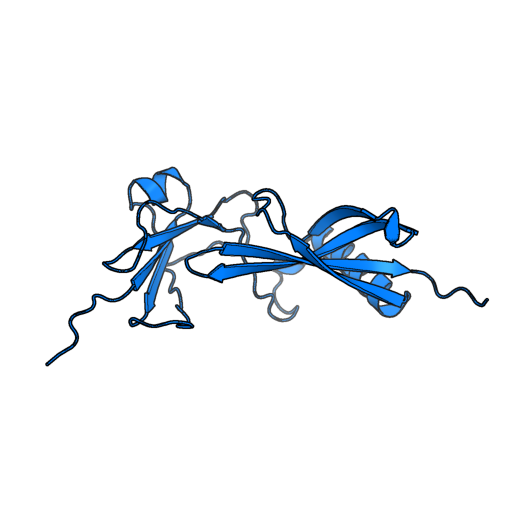6.589 1.00 53.41 88 GLN A CA 1
ATOM 616 C C . GLN A 1 88 ? -10.500 9.673 -16.365 1.00 53.41 88 GLN A C 1
ATOM 618 O O . GLN A 1 88 ? -10.596 10.549 -17.222 1.00 53.41 88 GLN A O 1
ATOM 623 N N . SER A 1 89 ? -9.851 9.910 -15.218 1.00 57.25 89 SER A N 1
ATOM 624 C CA . SER A 1 89 ? -9.068 11.138 -15.047 1.00 57.25 89 SER A CA 1
ATOM 625 C C . SER A 1 89 ? -7.802 11.068 -15.904 1.00 57.25 89 SER A C 1
ATOM 627 O O . SER A 1 89 ? -7.140 10.033 -15.964 1.00 57.25 89 SER A O 1
ATOM 629 N N . GLU A 1 90 ? -7.444 12.164 -16.572 1.00 60.09 90 GLU A N 1
ATOM 630 C CA . GLU A 1 90 ? -6.314 12.189 -17.511 1.00 60.09 90 GLU A CA 1
ATOM 631 C C . GLU A 1 90 ? -4.991 11.760 -16.850 1.00 60.09 90 GLU A C 1
ATOM 633 O O . GLU A 1 90 ? -4.207 11.020 -17.440 1.00 60.09 90 GLU A O 1
ATOM 638 N N . SER A 1 91 ? -4.777 12.134 -15.585 1.00 57.00 91 SER A N 1
ATOM 639 C CA . SER A 1 91 ? -3.581 11.759 -14.823 1.00 57.00 91 SER A CA 1
ATOM 640 C C . SER A 1 91 ? -3.543 10.275 -14.439 1.00 57.00 91 SER A C 1
ATOM 642 O O . SER A 1 91 ? -2.469 9.668 -14.464 1.00 57.00 91 SER A O 1
ATOM 644 N N . LEU A 1 92 ? -4.689 9.661 -14.120 1.00 55.28 92 LEU A N 1
ATOM 645 C CA . LEU A 1 92 ? -4.780 8.219 -13.869 1.00 55.28 92 LEU A CA 1
ATOM 646 C C . LEU A 1 92 ? -4.662 7.423 -15.169 1.00 55.28 92 LEU A C 1
ATOM 648 O O . LEU A 1 92 ? -3.969 6.408 -15.187 1.00 55.28 92 LEU A O 1
ATOM 652 N N . ILE A 1 93 ? -5.25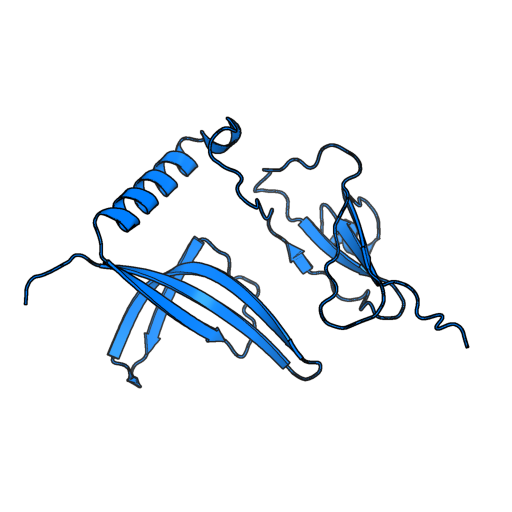4 7.915 -16.262 1.00 62.09 93 ILE A N 1
ATOM 653 C CA . ILE A 1 93 ? -5.105 7.335 -17.600 1.00 62.09 93 ILE A CA 1
ATOM 654 C C . ILE A 1 93 ? -3.633 7.357 -18.018 1.00 62.09 93 ILE A C 1
ATOM 656 O O . ILE A 1 93 ? -3.128 6.329 -18.448 1.00 62.09 93 ILE A O 1
ATOM 660 N N . GLN A 1 94 ? -2.912 8.471 -17.854 1.00 66.50 94 GLN A N 1
ATOM 661 C CA . GLN A 1 94 ? -1.488 8.555 -18.209 1.00 66.50 94 GLN A CA 1
ATOM 662 C C . GLN A 1 94 ? -0.604 7.658 -17.337 1.00 66.50 94 GLN A C 1
ATOM 664 O O . GLN A 1 94 ? 0.277 6.968 -17.859 1.00 66.50 94 GLN A O 1
ATOM 669 N N . ARG A 1 95 ? -0.844 7.624 -16.018 1.00 61.38 95 ARG A N 1
ATOM 670 C CA . ARG A 1 95 ? -0.123 6.719 -15.109 1.00 61.38 95 ARG A CA 1
ATOM 671 C C . ARG A 1 95 ? -0.385 5.258 -15.457 1.00 61.38 95 ARG A C 1
ATOM 673 O O . ARG A 1 95 ? 0.555 4.469 -15.476 1.00 61.38 95 ARG A O 1
ATOM 680 N N . ARG A 1 96 ? -1.629 4.906 -15.792 1.00 64.88 96 ARG A N 1
ATOM 681 C CA . ARG A 1 96 ? -1.988 3.544 -16.189 1.00 64.88 96 ARG A CA 1
ATOM 682 C C . ARG A 1 96 ? -1.481 3.188 -17.577 1.00 64.88 96 ARG A C 1
ATOM 684 O O . ARG A 1 96 ? -0.948 2.108 -17.732 1.00 64.88 96 ARG A O 1
ATOM 691 N N . ALA A 1 97 ? -1.568 4.078 -18.558 1.00 67.38 97 ALA A N 1
ATOM 692 C CA . ALA A 1 97 ? -0.997 3.857 -19.883 1.00 67.38 97 ALA A CA 1
ATOM 693 C C . ALA A 1 97 ? 0.511 3.610 -19.781 1.00 67.38 97 ALA A C 1
ATOM 695 O O . ALA A 1 97 ? 1.014 2.659 -20.363 1.00 67.38 97 ALA A O 1
ATOM 696 N N . THR A 1 98 ? 1.213 4.402 -18.966 1.00 69.25 98 THR A N 1
ATOM 697 C CA . THR A 1 98 ? 2.630 4.169 -18.664 1.00 69.25 98 THR A CA 1
ATOM 698 C C . THR A 1 98 ? 2.844 2.813 -17.989 1.00 69.25 98 THR A C 1
ATOM 700 O O . THR A 1 98 ? 3.738 2.079 -18.391 1.00 69.25 98 THR A O 1
ATOM 703 N N . TYR A 1 99 ? 2.019 2.447 -17.002 1.00 68.44 99 TYR A N 1
ATOM 704 C CA . TYR A 1 99 ? 2.097 1.142 -16.338 1.00 68.44 99 TYR A CA 1
ATOM 705 C C . TYR A 1 99 ? 1.853 -0.031 -17.299 1.00 68.44 99 TYR A C 1
ATOM 707 O O . TYR A 1 99 ? 2.641 -0.965 -17.309 1.00 68.44 99 TYR A O 1
ATOM 715 N N . GLU A 1 100 ? 0.810 0.027 -18.127 1.00 67.88 100 GLU A N 1
ATOM 716 C CA . GLU A 1 100 ? 0.435 -1.011 -19.098 1.00 67.88 100 GLU A CA 1
ATOM 717 C C . GLU A 1 100 ? 1.486 -1.141 -20.204 1.00 67.88 100 GLU A C 1
ATOM 719 O O . GLU A 1 100 ? 1.907 -2.248 -20.529 1.00 67.88 100 GLU A O 1
ATOM 724 N N . ILE A 1 101 ? 1.979 -0.017 -20.743 1.00 75.31 101 ILE A N 1
ATOM 725 C CA . ILE A 1 101 ? 3.117 -0.018 -21.671 1.00 75.31 101 ILE A CA 1
ATOM 726 C C . ILE A 1 101 ? 4.304 -0.689 -20.986 1.00 75.31 101 ILE A C 1
ATOM 728 O O . ILE A 1 101 ? 4.851 -1.646 -21.519 1.00 75.31 101 ILE A O 1
ATOM 732 N N . ASN A 1 102 ? 4.654 -0.267 -19.772 1.00 68.81 102 ASN A N 1
ATOM 733 C CA . ASN A 1 102 ? 5.787 -0.835 -19.058 1.00 68.81 102 ASN A CA 1
ATOM 734 C C . ASN A 1 102 ? 5.629 -2.339 -18.792 1.00 68.81 102 ASN A C 1
ATOM 736 O O . ASN A 1 102 ? 6.568 -3.095 -19.031 1.00 68.81 102 ASN A O 1
ATOM 740 N N . ALA A 1 103 ? 4.442 -2.783 -18.381 1.00 69.00 103 ALA A N 1
ATOM 741 C CA . ALA A 1 103 ? 4.121 -4.183 -18.128 1.00 69.00 103 ALA A CA 1
ATOM 742 C C . ALA A 1 103 ? 4.169 -5.057 -19.389 1.00 69.00 103 ALA A C 1
ATOM 744 O O . ALA A 1 103 ? 4.508 -6.235 -19.296 1.00 69.00 103 ALA A O 1
ATOM 745 N N . HIS A 1 104 ? 3.856 -4.494 -20.559 1.00 73.25 104 HIS A N 1
ATOM 746 C CA . HIS A 1 104 ? 3.781 -5.245 -21.812 1.00 73.25 104 HIS A CA 1
ATOM 747 C C . HIS A 1 104 ? 4.992 -5.080 -22.737 1.00 73.25 104 HIS A C 1
ATOM 749 O O . HIS A 1 104 ? 5.174 -5.910 -23.629 1.00 73.25 104 HIS A O 1
ATOM 755 N N . THR A 1 105 ? 5.827 -4.054 -22.552 1.00 73.25 105 THR A N 1
ATOM 756 C CA . THR A 1 105 ? 7.018 -3.818 -23.389 1.00 73.25 105 THR A CA 1
ATOM 757 C C . THR A 1 105 ? 8.338 -4.069 -22.668 1.00 73.25 105 THR A C 1
ATOM 759 O O . THR A 1 105 ? 9.349 -4.261 -23.340 1.00 73.25 105 THR A O 1
ATOM 762 N N . HIS A 1 106 ? 8.350 -4.105 -21.333 1.00 79.12 106 HIS A N 1
ATOM 763 C CA . HIS A 1 106 ? 9.565 -4.303 -20.541 1.00 79.12 106 HIS A CA 1
ATOM 764 C C . HIS A 1 106 ? 9.483 -5.581 -19.705 1.00 79.12 106 HIS A C 1
ATOM 766 O O . HIS A 1 106 ? 8.409 -6.105 -19.414 1.00 79.12 106 HIS A O 1
ATOM 772 N N . THR A 1 107 ? 10.639 -6.078 -19.269 1.00 81.38 107 THR A N 1
ATOM 773 C CA . THR A 1 107 ? 10.691 -7.136 -18.256 1.00 81.38 107 THR A CA 1
ATOM 774 C C . THR A 1 107 ? 10.600 -6.513 -16.869 1.00 81.38 107 THR A C 1
ATOM 776 O O . THR A 1 107 ? 11.377 -5.621 -16.530 1.00 81.38 107 THR A O 1
ATOM 779 N N . SER A 1 108 ? 9.681 -7.001 -16.040 1.00 83.44 108 SER A N 1
ATOM 780 C CA . SER A 1 108 ? 9.563 -6.583 -14.643 1.00 83.44 108 SER A CA 1
ATOM 781 C C . SER A 1 108 ? 10.529 -7.358 -13.746 1.00 83.44 108 SER A C 1
ATOM 783 O O . SER A 1 108 ? 10.534 -8.592 -13.740 1.00 83.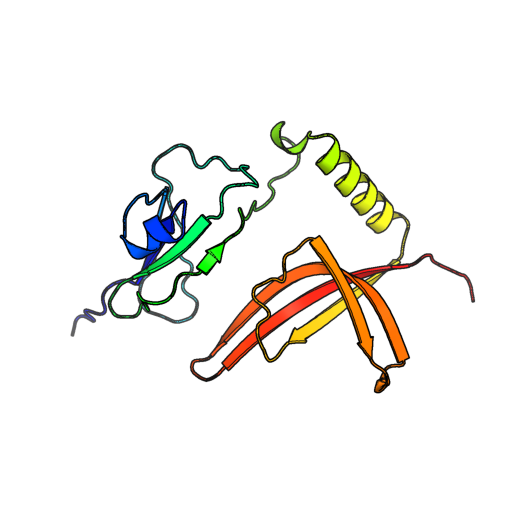44 108 SER A O 1
ATOM 785 N N . LYS A 1 109 ? 11.297 -6.649 -12.921 1.00 87.25 109 LYS A N 1
ATOM 786 C CA . LYS A 1 109 ? 12.026 -7.209 -11.780 1.00 87.25 109 LYS A CA 1
ATOM 787 C C . LYS A 1 109 ? 11.296 -6.816 -10.500 1.00 87.25 109 LYS A C 1
ATOM 789 O O . LYS A 1 109 ? 11.323 -5.656 -10.100 1.00 87.25 109 LYS A O 1
ATOM 794 N N . ILE A 1 110 ? 10.663 -7.802 -9.874 1.00 88.94 110 ILE A N 1
ATOM 795 C CA . ILE A 1 110 ? 9.912 -7.642 -8.625 1.00 88.94 110 ILE A CA 1
ATOM 796 C C . ILE A 1 110 ? 10.845 -7.911 -7.440 1.00 88.94 110 ILE A C 1
ATOM 798 O O . ILE A 1 110 ? 11.725 -8.781 -7.517 1.00 88.94 110 ILE A O 1
ATOM 802 N N . ARG A 1 111 ? 10.704 -7.141 -6.359 1.00 90.38 111 ARG A N 1
ATOM 803 C CA . ARG A 1 111 ? 11.495 -7.290 -5.132 1.00 90.38 111 ARG A CA 1
ATOM 804 C C . ARG A 1 111 ? 10.621 -7.171 -3.901 1.00 90.38 111 ARG A C 1
ATOM 806 O O . ARG A 1 111 ? 10.042 -6.119 -3.670 1.00 90.38 111 ARG A O 1
ATOM 813 N N . ASP A 1 112 ? 10.676 -8.197 -3.063 1.00 91.69 112 ASP A N 1
ATOM 814 C CA . ASP A 1 112 ? 10.100 -8.160 -1.724 1.00 91.69 112 ASP A CA 1
ATOM 815 C C . ASP A 1 112 ? 11.159 -7.747 -0.707 1.00 91.69 112 ASP A C 1
ATOM 817 O O . ASP A 1 112 ? 12.240 -8.347 -0.615 1.00 91.69 112 ASP A O 1
ATOM 821 N N . ILE A 1 113 ? 10.860 -6.707 0.065 1.00 89.50 113 ILE A N 1
ATOM 822 C CA . ILE A 1 113 ? 11.754 -6.165 1.084 1.00 89.50 113 ILE A CA 1
ATOM 823 C C . ILE A 1 113 ? 11.013 -6.132 2.410 1.00 89.50 113 ILE A C 1
ATOM 825 O O . ILE A 1 113 ? 10.071 -5.364 2.592 1.00 89.50 113 ILE A O 1
ATOM 829 N N . SER A 1 114 ? 11.485 -6.933 3.361 1.00 88.88 114 SER A N 1
ATOM 830 C CA . SER A 1 114 ? 11.023 -6.869 4.744 1.00 88.88 114 SER A CA 1
ATOM 831 C C . SER A 1 114 ? 11.827 -5.830 5.520 1.00 88.88 114 SER A C 1
ATOM 833 O O . SER A 1 114 ? 13.051 -5.920 5.637 1.00 88.88 114 SER A O 1
ATOM 835 N N . ILE A 1 115 ? 11.123 -4.848 6.066 1.00 88.06 115 ILE A N 1
ATOM 836 C CA . ILE A 1 115 ? 11.644 -3.752 6.870 1.00 88.06 115 ILE A CA 1
ATOM 837 C C . ILE A 1 115 ? 11.271 -4.034 8.326 1.00 88.06 115 ILE A C 1
ATOM 839 O O . ILE A 1 115 ? 10.095 -4.110 8.681 1.00 88.06 115 ILE A O 1
ATOM 843 N N . ALA A 1 116 ? 12.292 -4.196 9.169 1.00 80.62 116 ALA A N 1
ATOM 844 C CA . ALA A 1 116 ? 12.121 -4.521 10.587 1.00 80.62 116 ALA A CA 1
ATOM 845 C C . ALA A 1 116 ? 11.534 -3.363 11.411 1.00 80.62 116 ALA A C 1
ATOM 847 O O . ALA A 1 116 ? 10.919 -3.599 12.441 1.00 80.62 116 ALA A O 1
ATOM 848 N N . ASN A 1 117 ? 11.730 -2.122 10.958 1.00 79.44 117 ASN A N 1
ATOM 849 C CA . ASN A 1 117 ? 11.157 -0.939 11.584 1.00 79.44 117 ASN A CA 1
ATOM 850 C C . ASN A 1 117 ? 10.117 -0.344 10.633 1.00 79.44 117 ASN A C 1
ATOM 852 O O . ASN A 1 117 ? 10.494 0.068 9.531 1.00 79.44 117 ASN A O 1
ATOM 856 N N . PRO A 1 118 ? 8.834 -0.285 11.016 1.00 75.31 118 PRO A N 1
ATOM 857 C CA . PRO A 1 118 ? 7.816 0.296 10.161 1.00 75.31 118 PRO A CA 1
ATOM 858 C C . PRO A 1 118 ? 8.146 1.761 9.857 1.00 75.31 118 PRO A C 1
ATOM 860 O O . PRO A 1 118 ? 8.505 2.530 10.748 1.00 75.31 118 PRO A O 1
ATOM 863 N N . ILE A 1 119 ? 8.026 2.138 8.584 1.00 81.94 119 ILE A N 1
ATOM 864 C CA . ILE A 1 119 ? 8.175 3.517 8.109 1.00 81.94 119 ILE A CA 1
ATOM 865 C C . ILE A 1 119 ? 6.766 4.005 7.749 1.00 81.94 119 ILE A C 1
ATOM 867 O O . ILE A 1 119 ? 6.276 3.658 6.673 1.00 81.94 119 ILE A O 1
ATOM 871 N N . PRO A 1 120 ? 6.090 4.772 8.628 1.00 76.75 120 PRO A N 1
ATOM 872 C CA . PRO A 1 120 ? 4.677 5.125 8.454 1.00 76.75 120 PRO A CA 1
ATOM 873 C C . PRO A 1 120 ? 4.400 5.982 7.216 1.00 76.75 120 PRO A C 1
ATOM 875 O O . PRO A 1 120 ? 3.273 6.049 6.744 1.00 76.75 120 PRO A O 1
ATOM 878 N N . SER A 1 121 ? 5.426 6.655 6.693 1.00 82.50 121 SER A N 1
ATOM 879 C CA . SER A 1 121 ? 5.299 7.535 5.536 1.00 82.50 121 SER A CA 1
ATOM 880 C C . SER A 1 121 ? 5.316 6.807 4.191 1.00 82.50 121 SER A C 1
ATOM 882 O O . SER A 1 121 ? 5.098 7.471 3.185 1.00 82.50 121 SER A O 1
ATOM 884 N N . LEU A 1 122 ? 5.612 5.500 4.147 1.00 82.25 122 LEU A N 1
ATOM 885 C CA . LEU A 1 122 ? 5.646 4.739 2.893 1.00 82.25 122 LEU A CA 1
ATOM 886 C C . LEU A 1 122 ? 4.236 4.483 2.365 1.00 82.25 122 LEU A C 1
ATOM 888 O O . LEU A 1 122 ? 3.371 3.998 3.096 1.00 82.25 122 LEU A O 1
ATOM 892 N N . LYS A 1 123 ? 4.028 4.751 1.077 1.00 81.56 123 LYS A N 1
ATOM 893 C CA . LYS A 1 123 ? 2.751 4.558 0.388 1.00 81.56 123 LYS A CA 1
ATOM 894 C C . LYS A 1 123 ? 2.947 3.809 -0.930 1.00 81.56 123 LYS A C 1
ATOM 896 O O . LYS A 1 123 ? 4.002 3.868 -1.562 1.00 81.56 123 LYS A O 1
ATOM 901 N N . ILE A 1 124 ? 1.906 3.098 -1.362 1.00 80.88 124 ILE A N 1
ATOM 902 C CA . ILE A 1 124 ? 1.869 2.497 -2.702 1.00 80.88 124 ILE A CA 1
ATOM 903 C C . ILE A 1 124 ? 1.976 3.620 -3.742 1.00 80.88 124 ILE A C 1
ATOM 905 O O . ILE A 1 124 ? 1.313 4.652 -3.632 1.00 80.88 124 ILE A O 1
ATOM 909 N N . GLY A 1 125 ? 2.815 3.414 -4.754 1.00 78.94 125 GLY A N 1
ATOM 910 C CA . GLY A 1 125 ? 3.126 4.398 -5.787 1.00 78.94 125 GLY A CA 1
ATOM 911 C C . GLY A 1 125 ? 4.327 5.293 -5.476 1.00 78.94 125 GLY A C 1
ATOM 912 O O . GLY A 1 125 ? 4.780 5.997 -6.381 1.00 78.94 125 GLY A O 1
ATOM 913 N N . ASP A 1 126 ? 4.876 5.253 -4.258 1.00 81.94 126 ASP A N 1
ATOM 914 C CA . ASP A 1 126 ? 6.115 5.966 -3.945 1.00 81.94 126 ASP A CA 1
ATOM 915 C C . ASP A 1 126 ? 7.293 5.379 -4.731 1.00 81.94 126 ASP A C 1
ATOM 917 O O . ASP A 1 126 ? 7.405 4.164 -4.930 1.00 81.94 126 ASP A O 1
ATOM 921 N N . VAL A 1 127 ? 8.201 6.257 -5.161 1.00 86.12 127 VAL A N 1
ATOM 922 C CA . VAL A 1 127 ? 9.482 5.862 -5.752 1.00 86.12 127 VAL A CA 1
ATOM 923 C C . VAL A 1 127 ? 10.513 5.777 -4.638 1.00 86.12 127 VAL A C 1
ATOM 925 O O . VAL A 1 127 ? 10.801 6.769 -3.968 1.00 86.12 127 VAL A O 1
ATOM 928 N N . VAL A 1 128 ? 11.093 4.597 -4.460 1.00 89.75 128 VAL A N 1
ATOM 929 C CA . VAL A 1 128 ? 12.112 4.327 -3.447 1.00 89.75 128 VAL A CA 1
ATOM 930 C C . VAL A 1 128 ? 13.418 3.889 -4.091 1.00 89.75 128 VAL A C 1
ATOM 932 O O . VAL A 1 128 ? 13.435 3.166 -5.090 1.00 89.75 128 VAL A O 1
ATOM 935 N N . GLN A 1 129 ? 14.529 4.313 -3.492 1.00 93.12 129 GLN A N 1
ATOM 936 C CA . GLN A 1 129 ? 15.858 3.850 -3.866 1.00 93.12 129 GLN A CA 1
ATOM 937 C C . GLN A 1 129 ? 16.234 2.628 -3.031 1.00 93.12 129 GLN A C 1
ATOM 939 O O . GLN A 1 129 ? 16.305 2.695 -1.804 1.00 93.12 129 GLN A O 1
ATOM 944 N N . ILE A 1 130 ? 16.522 1.515 -3.700 1.00 90.94 130 ILE A N 1
ATOM 945 C CA . ILE A 1 130 ? 17.043 0.308 -3.065 1.00 90.94 130 ILE A CA 1
ATOM 946 C C . ILE A 1 130 ? 18.548 0.292 -3.270 1.00 90.94 130 ILE A C 1
ATOM 948 O O . ILE A 1 130 ? 19.029 0.086 -4.387 1.00 90.94 130 ILE A O 1
ATOM 952 N N . GLN A 1 131 ? 19.286 0.464 -2.176 1.00 93.19 131 GLN A N 1
ATOM 953 C CA . GLN A 1 131 ? 20.740 0.395 -2.171 1.00 93.19 131 GLN A CA 1
ATOM 954 C C . GLN A 1 131 ? 21.222 -0.774 -1.305 1.00 93.19 131 GLN A C 1
ATOM 956 O O . GLN A 1 131 ? 20.945 -0.853 -0.110 1.00 93.19 131 GLN A O 1
ATOM 961 N N . SER A 1 132 ? 21.980 -1.692 -1.904 1.00 90.31 132 SER A N 1
ATOM 962 C CA . SER A 1 132 ? 22.626 -2.809 -1.218 1.00 90.31 132 SER A CA 1
ATOM 963 C C . SER A 1 132 ? 24.041 -3.010 -1.740 1.00 90.31 132 SER A C 1
ATOM 965 O O . SER A 1 132 ? 24.247 -3.598 -2.801 1.00 90.31 132 SER A O 1
ATOM 967 N N . THR A 1 133 ? 25.036 -2.604 -0.949 1.00 91.00 133 THR A N 1
ATOM 968 C CA . THR A 1 133 ? 26.457 -2.801 -1.277 1.00 91.00 133 THR A CA 1
ATOM 969 C C . THR A 1 133 ? 26.815 -4.284 -1.379 1.00 91.00 133 THR A C 1
ATOM 971 O O . THR A 1 133 ? 27.570 -4.681 -2.258 1.00 91.00 133 THR A O 1
ATOM 974 N N . ARG A 1 134 ? 26.221 -5.133 -0.526 1.00 93.06 134 ARG A N 1
ATOM 975 C CA . ARG A 1 134 ? 26.469 -6.585 -0.525 1.00 93.06 134 ARG A CA 1
ATOM 976 C C . ARG A 1 134 ? 25.970 -7.271 -1.798 1.00 93.06 134 ARG A C 1
ATOM 978 O O . ARG A 1 134 ? 26.591 -8.227 -2.244 1.00 93.06 134 ARG A O 1
ATOM 985 N N . ARG A 1 135 ? 24.829 -6.833 -2.335 1.00 87.88 135 ARG A N 1
ATOM 986 C CA . ARG A 1 135 ? 24.223 -7.422 -3.541 1.00 87.88 135 ARG A CA 1
ATOM 987 C C . ARG A 1 135 ? 24.551 -6.643 -4.819 1.00 87.88 135 ARG A C 1
ATOM 989 O O . ARG A 1 135 ? 24.099 -7.047 -5.880 1.00 87.88 135 ARG A O 1
ATOM 996 N N . GLY A 1 136 ? 25.306 -5.545 -4.718 1.00 90.75 136 GLY A N 1
ATOM 997 C CA . GLY A 1 136 ? 25.605 -4.665 -5.850 1.00 90.75 136 GLY A CA 1
ATOM 998 C C . GLY A 1 136 ? 24.363 -3.994 -6.444 1.00 90.75 136 GLY A C 1
ATOM 999 O O . GLY A 1 136 ? 24.319 -3.747 -7.642 1.00 90.75 136 GLY A O 1
ATOM 1000 N N . ILE A 1 137 ? 23.335 -3.739 -5.629 1.00 90.44 137 ILE A N 1
ATOM 1001 C CA . ILE A 1 137 ? 22.061 -3.169 -6.085 1.00 90.44 137 ILE A CA 1
ATOM 1002 C C . ILE A 1 137 ? 22.052 -1.674 -5.772 1.00 90.44 137 ILE A C 1
ATOM 1004 O O . ILE A 1 137 ? 22.308 -1.283 -4.634 1.00 90.44 137 ILE A O 1
ATOM 1008 N N . ASN A 1 138 ? 21.743 -0.850 -6.767 1.00 93.44 138 ASN A N 1
ATOM 1009 C CA . ASN A 1 138 ? 21.436 0.566 -6.597 1.00 93.44 138 ASN A CA 1
ATOM 1010 C C . ASN A 1 138 ? 20.422 0.974 -7.668 1.00 93.44 138 ASN A C 1
ATOM 1012 O O . ASN A 1 138 ? 20.809 1.297 -8.789 1.00 93.44 138 ASN A O 1
ATOM 1016 N N . VAL A 1 139 ? 19.136 0.876 -7.344 1.00 91.62 139 VAL A N 1
ATOM 1017 C CA . VAL A 1 139 ? 18.044 1.070 -8.310 1.00 91.62 139 VAL A CA 1
ATOM 1018 C C . VAL A 1 139 ? 16.928 1.920 -7.717 1.00 91.62 139 VAL A C 1
ATOM 1020 O O . VAL A 1 139 ? 16.687 1.879 -6.510 1.00 91.62 139 VAL A O 1
ATOM 1023 N N . LEU A 1 140 ? 16.242 2.674 -8.575 1.00 91.75 140 LEU A N 1
ATOM 1024 C CA . LEU A 1 140 ? 14.985 3.342 -8.246 1.00 91.75 140 LEU A CA 1
ATOM 1025 C C . LEU A 1 140 ? 13.832 2.438 -8.673 1.00 91.75 140 LEU A C 1
ATOM 1027 O O . LEU A 1 140 ? 13.792 1.979 -9.811 1.00 91.75 140 LEU A O 1
ATOM 1031 N N . THR A 1 141 ? 12.913 2.175 -7.754 1.00 92.00 141 THR A N 1
ATOM 1032 C CA . THR A 1 141 ? 11.780 1.265 -7.968 1.00 92.00 141 THR A CA 1
ATOM 1033 C C . THR A 1 141 ? 10.512 1.879 -7.407 1.00 92.00 141 THR A C 1
ATOM 1035 O O . THR A 1 141 ? 10.584 2.709 -6.501 1.00 92.00 141 THR A O 1
ATOM 1038 N N . THR A 1 142 ? 9.357 1.461 -7.907 1.00 87.00 142 THR A N 1
ATOM 1039 C CA . THR A 1 142 ? 8.062 1.928 -7.399 1.00 87.00 142 THR A CA 1
ATOM 1040 C C . THR A 1 142 ? 7.454 0.882 -6.479 1.00 87.00 142 THR A C 1
ATOM 1042 O O . THR A 1 142 ? 7.462 -0.299 -6.822 1.00 87.00 142 THR A O 1
ATOM 1045 N N . ILE A 1 143 ? 6.917 1.302 -5.331 1.00 87.38 143 ILE A N 1
ATOM 1046 C CA . ILE A 1 143 ? 6.173 0.415 -4.428 1.00 87.38 143 ILE A CA 1
ATOM 1047 C C . ILE A 1 143 ? 4.838 0.049 -5.078 1.00 87.38 143 ILE A C 1
ATOM 1049 O O . ILE A 1 143 ? 4.015 0.927 -5.339 1.00 87.38 143 ILE A O 1
ATOM 1053 N N . THR A 1 144 ? 4.613 -1.238 -5.317 1.00 84.94 144 THR A N 1
ATOM 1054 C CA . THR A 1 144 ? 3.363 -1.777 -5.880 1.00 84.94 144 THR A CA 1
ATOM 1055 C C . THR A 1 144 ? 2.471 -2.382 -4.813 1.00 84.94 144 THR A C 1
ATOM 1057 O O . THR A 1 144 ? 1.250 -2.318 -4.936 1.00 84.94 144 THR A O 1
ATOM 1060 N N . ASN A 1 145 ? 3.065 -2.901 -3.739 1.00 85.31 145 ASN A N 1
ATOM 1061 C CA . ASN A 1 145 ? 2.339 -3.449 -2.605 1.00 85.31 145 ASN A CA 1
ATOM 1062 C C . ASN A 1 145 ? 3.046 -3.102 -1.288 1.00 85.31 145 ASN A C 1
ATOM 1064 O O . ASN A 1 145 ? 4.275 -3.072 -1.210 1.00 85.31 145 ASN A O 1
ATOM 1068 N N . LEU A 1 146 ? 2.263 -2.855 -0.241 1.00 86.00 146 LEU A N 1
ATOM 1069 C CA . LEU A 1 146 ? 2.740 -2.639 1.122 1.00 86.00 146 LEU A CA 1
ATOM 1070 C C . LEU A 1 146 ? 1.883 -3.492 2.055 1.00 86.00 146 LEU A C 1
ATOM 1072 O O . LEU A 1 146 ? 0.698 -3.234 2.236 1.00 86.00 146 LEU A O 1
ATOM 1076 N N . THR A 1 147 ? 2.499 -4.498 2.661 1.00 84.69 147 THR A N 1
ATOM 1077 C CA . THR A 1 147 ? 1.864 -5.378 3.641 1.00 84.69 147 THR A CA 1
ATOM 1078 C C . THR A 1 147 ? 2.468 -5.120 5.013 1.00 84.69 147 THR A C 1
ATOM 1080 O O . THR A 1 147 ? 3.683 -5.172 5.181 1.00 84.69 147 THR A O 1
ATOM 1083 N N . ILE A 1 148 ? 1.627 -4.859 6.010 1.00 81.25 148 ILE A N 1
ATOM 1084 C CA . ILE A 1 148 ? 2.047 -4.758 7.411 1.00 81.25 148 ILE A CA 1
ATOM 1085 C C . ILE A 1 148 ? 1.604 -6.039 8.106 1.00 81.25 148 ILE A C 1
ATOM 1087 O O . ILE A 1 148 ? 0.419 -6.364 8.122 1.00 81.25 148 ILE A O 1
ATOM 1091 N N . SER A 1 149 ? 2.557 -6.776 8.666 1.00 81.38 149 SER A N 1
ATOM 1092 C CA . SER A 1 149 ? 2.302 -8.003 9.421 1.00 81.38 149 SER A CA 1
ATOM 1093 C C . SER A 1 149 ? 2.865 -7.861 10.828 1.00 81.38 149 SER A C 1
ATOM 1095 O O . SER A 1 149 ? 3.888 -7.207 11.023 1.00 81.38 149 SER A O 1
ATOM 1097 N N . GLY A 1 150 ? 2.204 -8.443 11.825 1.00 80.69 150 GLY A N 1
ATOM 1098 C CA . GLY A 1 150 ? 2.668 -8.342 13.202 1.00 80.69 150 GLY A CA 1
ATOM 1099 C C . GLY A 1 150 ? 2.344 -9.567 14.040 1.00 80.69 150 GLY A C 1
ATOM 1100 O O . GLY A 1 150 ? 1.345 -10.250 13.820 1.00 80.69 150 GLY A O 1
ATOM 1101 N N . THR A 1 151 ? 3.211 -9.824 15.009 1.00 83.31 151 THR A N 1
ATOM 1102 C CA . THR A 1 151 ? 2.987 -10.687 16.169 1.00 83.31 151 THR A CA 1
ATOM 1103 C C . THR A 1 151 ? 2.919 -9.799 17.421 1.00 83.31 151 THR A C 1
ATOM 1105 O O . THR A 1 151 ? 3.255 -8.615 17.344 1.00 83.31 151 THR A O 1
ATOM 1108 N N . PRO A 1 152 ? 2.525 -10.325 18.595 1.00 78.75 152 PRO A N 1
ATOM 1109 C CA . PRO A 1 152 ? 2.571 -9.550 19.839 1.00 78.75 152 PRO A CA 1
ATOM 1110 C C . PRO A 1 152 ? 3.948 -8.934 20.143 1.00 78.75 152 PRO A C 1
ATOM 1112 O O . PRO A 1 152 ? 4.022 -7.893 20.788 1.00 78.75 152 PRO A O 1
ATOM 1115 N N . ASP A 1 153 ? 5.020 -9.543 19.630 1.00 82.94 153 ASP A N 1
ATOM 1116 C CA . ASP A 1 153 ? 6.403 -9.145 19.899 1.00 82.94 153 ASP A CA 1
ATOM 1117 C C . ASP A 1 153 ? 7.055 -8.343 18.757 1.00 82.94 153 ASP A C 1
ATOM 1119 O O . ASP A 1 153 ? 8.183 -7.869 18.905 1.00 82.94 153 ASP A O 1
ATOM 1123 N N . SER A 1 154 ? 6.412 -8.217 17.589 1.00 77.31 154 SER A N 1
ATOM 1124 C CA . SER A 1 154 ? 7.058 -7.632 16.407 1.00 77.31 154 SER A CA 1
ATOM 1125 C C . SER A 1 154 ? 6.070 -7.112 15.370 1.00 77.31 154 SER A C 1
ATOM 1127 O O . SER A 1 154 ? 5.034 -7.718 15.129 1.00 77.31 154 SER A O 1
ATOM 1129 N N . ILE A 1 155 ? 6.432 -6.020 14.696 1.00 79.69 155 ILE A N 1
ATOM 1130 C CA . ILE A 1 155 ? 5.745 -5.521 13.502 1.00 79.69 155 ILE A CA 1
ATOM 1131 C C . ILE A 1 155 ? 6.766 -5.473 12.370 1.00 79.69 155 ILE A C 1
ATOM 1133 O O . ILE A 1 155 ? 7.844 -4.902 12.526 1.00 79.69 155 ILE A O 1
ATOM 1137 N N . VAL A 1 156 ? 6.418 -6.062 11.231 1.00 82.56 156 VAL A N 1
ATOM 1138 C CA . VAL A 1 156 ? 7.245 -6.123 10.028 1.00 82.56 156 VAL A CA 1
ATOM 1139 C C . VAL A 1 156 ? 6.455 -5.554 8.858 1.00 82.56 156 VAL A C 1
ATOM 1141 O O . VAL A 1 156 ? 5.366 -6.038 8.534 1.00 82.56 156 VAL A O 1
ATOM 1144 N N . ASN A 1 157 ? 7.036 -4.559 8.190 1.00 84.19 157 ASN A N 1
ATOM 1145 C CA . ASN A 1 157 ? 6.513 -4.044 6.930 1.00 84.19 157 ASN A CA 1
ATOM 1146 C C . ASN A 1 157 ? 7.197 -4.777 5.781 1.00 84.19 157 ASN A C 1
ATOM 1148 O O . ASN A 1 157 ? 8.418 -4.733 5.665 1.00 84.19 157 ASN A O 1
ATOM 1152 N N . THR A 1 158 ? 6.429 -5.401 4.904 1.00 87.56 158 THR A N 1
ATOM 1153 C CA . THR A 1 158 ? 6.919 -5.941 3.639 1.00 87.56 158 THR A CA 1
ATOM 1154 C C . THR A 1 158 ? 6.472 -5.018 2.517 1.00 87.56 158 THR A C 1
ATOM 1156 O O . THR A 1 158 ? 5.277 -4.800 2.331 1.00 87.56 158 THR A O 1
ATOM 1159 N N . VAL A 1 159 ? 7.430 -4.460 1.780 1.00 91.75 159 VAL A N 1
ATOM 1160 C CA . VAL A 1 159 ? 7.165 -3.708 0.549 1.00 91.75 159 VAL A CA 1
ATOM 1161 C C . VAL A 1 159 ? 7.563 -4.538 -0.655 1.00 91.75 159 VAL A C 1
ATOM 1163 O O . VAL A 1 159 ? 8.682 -5.048 -0.719 1.00 91.75 159 VAL A O 1
ATOM 1166 N N . GLU A 1 160 ? 6.646 -4.643 -1.605 1.00 91.44 160 GLU A N 1
ATOM 1167 C CA . GLU A 1 160 ? 6.924 -5.131 -2.947 1.00 91.44 160 GLU A CA 1
ATOM 1168 C C . GLU A 1 160 ? 7.233 -3.923 -3.824 1.00 91.44 160 GLU A C 1
ATOM 1170 O O . GLU A 1 160 ? 6.471 -2.947 -3.853 1.00 91.44 160 GLU A O 1
ATOM 1175 N N . THR A 1 161 ? 8.351 -3.977 -4.537 1.00 91.50 161 THR A N 1
ATOM 1176 C CA . THR A 1 161 ? 8.694 -2.958 -5.519 1.00 91.50 161 THR A CA 1
ATOM 1177 C C . THR A 1 161 ? 8.942 -3.550 -6.891 1.00 91.50 161 THR A C 1
ATOM 1179 O O . THR A 1 161 ? 9.435 -4.673 -7.033 1.00 91.50 161 THR A O 1
ATOM 1182 N N . VAL A 1 162 ? 8.619 -2.765 -7.916 1.00 87.56 162 VAL A N 1
ATOM 1183 C CA . VAL A 1 162 ? 8.810 -3.140 -9.315 1.00 87.56 162 VAL A CA 1
ATOM 1184 C C . VAL A 1 162 ? 9.770 -2.177 -9.996 1.00 87.56 162 VAL A C 1
ATOM 1186 O O . VAL A 1 162 ? 9.674 -0.953 -9.877 1.00 87.56 162 VAL A O 1
ATOM 1189 N N . GLU A 1 163 ? 10.707 -2.770 -10.724 1.00 88.94 163 GLU A N 1
ATOM 1190 C CA . GLU A 1 163 ? 11.620 -2.128 -11.661 1.00 88.94 163 GLU A CA 1
ATOM 1191 C C . GLU A 1 163 ? 11.308 -2.672 -13.062 1.00 88.94 163 GLU A C 1
ATOM 1193 O O . GLU A 1 163 ? 11.322 -3.887 -13.263 1.00 88.94 163 GLU A O 1
ATOM 1198 N N . TYR A 1 164 ? 11.031 -1.803 -14.033 1.00 81.31 164 TYR A N 1
ATOM 1199 C CA . TYR A 1 164 ? 10.863 -2.205 -15.431 1.00 81.31 164 TYR A CA 1
ATOM 1200 C C . TYR A 1 164 ? 12.176 -2.002 -16.175 1.00 81.31 164 TYR A C 1
ATOM 1202 O O . TYR A 1 164 ? 12.762 -0.924 -16.113 1.00 81.31 164 TYR A O 1
ATOM 1210 N N . VAL A 1 165 ? 12.647 -3.046 -16.852 1.00 84.31 165 VAL A N 1
ATOM 1211 C CA . VAL A 1 165 ? 13.941 -3.048 -17.536 1.00 84.31 165 VAL A CA 1
ATOM 1212 C C . VAL A 1 165 ? 13.754 -3.499 -18.976 1.00 84.31 165 VAL A C 1
ATOM 1214 O O . VAL A 1 165 ? 13.065 -4.490 -19.237 1.00 84.31 165 VAL A O 1
ATOM 1217 N N . ASP A 1 166 ? 14.384 -2.786 -19.904 1.00 82.38 166 ASP A N 1
ATOM 1218 C CA . ASP A 1 166 ? 14.426 -3.189 -21.306 1.00 82.38 166 ASP A CA 1
ATOM 1219 C C . ASP A 1 166 ? 15.134 -4.535 -21.475 1.00 82.38 166 ASP A C 1
ATOM 1221 O O . ASP A 1 166 ? 16.136 -4.833 -20.818 1.00 82.38 166 ASP A O 1
ATOM 1225 N N . LEU A 1 167 ? 14.620 -5.347 -22.400 1.00 71.88 167 LEU A N 1
ATOM 1226 C CA . LEU A 1 167 ? 15.301 -6.555 -22.848 1.00 71.88 167 LEU A CA 1
ATOM 1227 C C . LEU A 1 167 ? 16.469 -6.156 -23.749 1.00 71.88 167 LEU A C 1
ATOM 1229 O O . LEU A 1 167 ? 16.298 -5.910 -24.943 1.00 71.88 167 LEU A O 1
ATOM 1233 N N . THR A 1 168 ? 17.670 -6.123 -23.187 1.00 71.06 168 THR A N 1
ATOM 1234 C CA . THR A 1 168 ? 18.897 -6.048 -23.978 1.00 71.06 168 THR A CA 1
ATOM 1235 C C . THR A 1 168 ? 19.395 -7.453 -24.277 1.00 71.06 168 THR A C 1
ATOM 1237 O O . THR A 1 168 ? 19.369 -8.337 -23.423 1.00 71.06 168 THR A O 1
ATOM 1240 N N . LYS A 1 169 ? 19.829 -7.672 -25.517 1.00 61.84 169 LYS A N 1
ATOM 1241 C CA . LYS A 1 169 ? 20.495 -8.910 -25.909 1.00 61.84 169 LYS A CA 1
ATOM 1242 C C . LYS A 1 169 ? 21.953 -8.808 -25.456 1.00 61.84 169 LYS A C 1
ATOM 1244 O O . LYS A 1 169 ? 22.636 -7.896 -25.917 1.00 61.84 169 LYS A O 1
ATOM 1249 N N . ASP A 1 170 ? 22.367 -9.689 -24.549 1.00 54.62 170 ASP A N 1
ATOM 1250 C CA . ASP A 1 170 ? 23.779 -9.861 -24.174 1.00 54.62 170 ASP A CA 1
ATOM 1251 C C . ASP A 1 170 ? 24.614 -10.385 -25.358 1.00 54.62 170 ASP A C 1
ATOM 1253 O O . ASP A 1 170 ? 24.084 -11.205 -26.154 1.00 54.62 170 ASP A O 1
#

pLDDT: mean 74.04, std 14.84, range [36.06, 93.44]

Foldseek 3Di:
DDPPQDWKKKFKAQDPVCLLVVHRTQWMFTFDDDPPTDTDIDGPDDPVLDDQPGFMKMAIDGPPGDRVDIAGDGNDPPPDDPPDCVCVDPVNVVVVVVVVCLVPQFDKDKDKDKDQDDDNPDDQQDWDFDDDPPVRDTDIWGFHDWDWDDDPVGIIIITMTIDTHHDDDD

Radius of gyration: 19.87 Å; chains: 1; bounding box: 51×36×56 Å

Organism: Desulfobacula toluolica (strain DSM 7467 / Tol2) (NCBI:txid651182)

Sequence (170 aa):
MADSGSDISVTVHDSESAAQSGTGGIASGSAAYGTGSTVILSGSSSFTFFNASLDHHLKVSGESGDETKIFQVSPSADLPEISNSIYQSESLIQRRATYEINAHTHTSKIRDISIANPIPSLKIGDVVQIQSTRRGINVLTTITNLTISGTPDSIVNTVETVEYVDLTKD